Protein AF-A0A2V8IQA5-F1 (afdb_monomer)

Solvent-accessible surface area (backbone atoms only — not comparable to full-atom values): 3939 Å² total; per-residue (Å²): 136,84,75,82,76,74,89,67,83,52,67,48,35,54,51,12,51,50,32,29,53,52,7,52,52,31,29,54,50,11,61,77,67,72,32,64,69,44,22,51,53,10,50,51,34,25,52,52,10,52,54,38,25,52,52,34,50,50,52,50,54,53,51,52,53,52,50,54,52,53,58,61,73,74,109

Sequence (75 aa):
MSLARRRRMNRDELDGKTDQVKGRAKQAWGHITNNERLHDEGTADEAAGNVQEGFGKARRKVGETLDDIADQIKE

Nearest PDB structures (foldseek):
  6zw4-assembly1_H  TM=8.480E-01  e=3.243E+00  Nostoc punctiforme
  6zw4-assembly1_T  TM=8.481E-01  e=3.243E+00  Nostoc punctiforme
  6zw4-assembly1_GA  TM=8.481E-01  e=3.243E+00  Nostoc punctiforme
  6zw4-assembly1_SA  TM=8.480E-01  e=3.243E+00  Nostoc punctiforme
  3nym-assembly1_B  TM=8.455E-01  e=9.193E+00  Neisseria meningitidis serogroup B

pLDDT: mean 84.86, std 12.59, range [42.22, 96.19]

Mean predicted aligned error: 6.56 Å

Secondary structure (DSSP, 8-state):
-------PPPHHHHHHHHHHHHHHHHHHHHHHHT-HHHHHHHHHHHHHHHHHHHHHHHHHHHHHHHHHHHHHHT-

Foldseek 3Di:
DPDPPPPDQDPLLVQLVVLLVQLVVQLVVCVVVVNVVSNVSSVVSNVSSVVSNVVSVVVVVVVVVVVVVVVVVVD

Structure (mmCIF, N/CA/C/O backbone):
data_AF-A0A2V8IQA5-F1
#
_entry.id   AF-A0A2V8IQA5-F1
#
loop_
_atom_site.group_PDB
_atom_site.id
_atom_site.type_symbol
_atom_site.label_atom_id
_atom_site.label_alt_id
_atom_site.label_comp_id
_atom_site.label_asym_id
_atom_site.label_entity_id
_atom_site.label_seq_id
_atom_site.pdbx_PDB_ins_code
_atom_site.Cartn_x
_atom_site.Cartn_y
_atom_site.Cartn_z
_atom_site.occupancy
_atom_site.B_iso_or_equiv
_atom_site.auth_seq_id
_atom_site.auth_comp_id
_atom_site.auth_asym_id
_atom_site.auth_atom_id
_atom_site.pdbx_PDB_model_num
ATOM 1 N N . MET A 1 1 ? 18.856 -23.003 -25.140 1.00 42.22 1 MET A N 1
ATOM 2 C CA . MET A 1 1 ? 17.751 -23.106 -24.158 1.00 42.22 1 MET A CA 1
ATOM 3 C C . MET A 1 1 ? 17.924 -21.992 -23.133 1.00 42.22 1 MET A C 1
ATOM 5 O O . MET A 1 1 ? 18.581 -22.207 -22.124 1.00 42.22 1 MET A O 1
ATOM 9 N N . SER A 1 2 ? 17.422 -20.786 -23.418 1.00 43.53 2 SER A N 1
ATOM 10 C CA . SER A 1 2 ? 17.420 -19.708 -22.422 1.00 43.53 2 SER A CA 1
ATOM 11 C C . SER A 1 2 ? 16.207 -19.905 -21.522 1.00 43.53 2 SER A C 1
ATOM 13 O O . SER A 1 2 ? 15.070 -19.987 -21.987 1.00 43.53 2 SER A O 1
ATOM 15 N N . LEU A 1 3 ? 16.491 -20.120 -20.244 1.00 50.66 3 LEU A N 1
ATOM 16 C CA . LEU A 1 3 ? 15.525 -20.376 -19.192 1.00 50.66 3 LEU A CA 1
ATOM 17 C C . LEU A 1 3 ? 14.515 -19.233 -19.156 1.00 50.66 3 LEU A C 1
ATOM 19 O O . LEU A 1 3 ? 14.884 -18.095 -18.886 1.00 50.66 3 LEU A O 1
ATOM 23 N N . ALA A 1 4 ? 13.243 -19.567 -19.383 1.00 49.97 4 ALA A N 1
ATOM 24 C CA . ALA A 1 4 ? 12.104 -18.721 -19.071 1.00 49.97 4 ALA A CA 1
ATOM 25 C C . ALA A 1 4 ? 12.287 -18.155 -17.654 1.00 49.97 4 ALA A C 1
ATOM 27 O O . ALA A 1 4 ? 12.081 -18.854 -16.654 1.00 49.97 4 ALA A O 1
ATOM 28 N N . ARG A 1 5 ? 12.759 -16.904 -17.579 1.00 58.78 5 ARG A N 1
ATOM 29 C CA . ARG A 1 5 ? 13.045 -16.188 -16.339 1.00 58.78 5 ARG A CA 1
ATOM 30 C C . ARG A 1 5 ? 11.697 -16.054 -15.638 1.00 58.78 5 ARG A C 1
ATOM 32 O O . ARG A 1 5 ? 10.803 -15.333 -16.071 1.00 58.78 5 ARG A O 1
ATOM 39 N N . ARG A 1 6 ? 11.487 -16.903 -14.632 1.00 55.75 6 ARG A N 1
ATOM 40 C CA . ARG A 1 6 ? 10.217 -17.052 -13.923 1.00 55.75 6 ARG A CA 1
ATOM 41 C C . ARG A 1 6 ? 9.838 -15.682 -13.360 1.00 55.75 6 ARG A C 1
ATOM 43 O O . ARG A 1 6 ? 10.484 -15.233 -12.419 1.00 55.75 6 ARG A O 1
ATOM 50 N N . ARG A 1 7 ? 8.802 -15.055 -13.933 1.00 61.91 7 ARG A N 1
ATOM 51 C CA . ARG A 1 7 ? 8.131 -13.840 -13.439 1.00 61.91 7 ARG A CA 1
ATOM 52 C C . ARG A 1 7 ? 7.788 -14.023 -11.958 1.00 61.91 7 ARG A C 1
ATOM 54 O O . ARG A 1 7 ? 6.756 -14.598 -11.619 1.00 61.91 7 ARG A O 1
ATOM 61 N N . ARG A 1 8 ? 8.686 -13.637 -11.056 1.00 65.94 8 ARG A N 1
ATOM 62 C CA . ARG A 1 8 ? 8.478 -13.729 -9.609 1.00 65.94 8 ARG A CA 1
ATOM 63 C C . ARG A 1 8 ? 8.093 -12.336 -9.134 1.00 65.94 8 ARG A C 1
ATOM 65 O O . ARG A 1 8 ? 8.827 -11.377 -9.350 1.00 65.94 8 ARG A O 1
ATOM 72 N N . MET A 1 9 ? 6.917 -12.237 -8.523 1.00 70.31 9 MET A N 1
ATOM 73 C CA . MET A 1 9 ? 6.502 -11.063 -7.758 1.00 70.31 9 MET A CA 1
ATOM 74 C C . MET A 1 9 ? 7.626 -10.698 -6.779 1.00 70.31 9 MET A C 1
ATOM 76 O O . MET A 1 9 ? 8.175 -11.594 -6.130 1.00 70.31 9 MET A O 1
ATOM 80 N N . ASN A 1 10 ? 8.029 -9.427 -6.741 1.00 77.94 10 ASN A N 1
ATOM 81 C CA . ASN A 1 10 ? 9.058 -8.988 -5.800 1.00 77.94 10 ASN A CA 1
ATOM 82 C C . ASN A 1 10 ? 8.471 -8.915 -4.381 1.00 77.94 10 ASN A C 1
ATOM 84 O O . ASN A 1 10 ? 7.256 -9.001 -4.190 1.00 77.94 10 ASN A O 1
ATOM 88 N N . ARG A 1 11 ? 9.350 -8.824 -3.377 1.00 80.56 11 ARG A N 1
ATOM 89 C CA . ARG A 1 11 ? 8.933 -8.771 -1.968 1.00 80.56 11 ARG A CA 1
ATOM 90 C C . ARG A 1 11 ? 8.045 -7.562 -1.690 1.00 80.56 11 ARG A C 1
ATOM 92 O O . ARG A 1 11 ? 7.025 -7.727 -1.045 1.00 80.56 11 ARG A O 1
ATOM 99 N N . ASP A 1 12 ? 8.358 -6.415 -2.288 1.00 78.88 12 ASP A N 1
ATOM 100 C CA . ASP A 1 12 ? 7.579 -5.184 -2.126 1.00 78.88 12 ASP A CA 1
ATOM 101 C C . ASP A 1 12 ? 6.105 -5.355 -2.545 1.00 78.88 12 ASP A C 1
ATOM 103 O O . ASP A 1 12 ? 5.200 -4.892 -1.858 1.00 78.88 12 ASP A O 1
ATOM 107 N N . GLU A 1 13 ? 5.837 -6.073 -3.638 1.00 78.56 13 GLU A N 1
ATOM 108 C CA . GLU A 1 13 ? 4.469 -6.376 -4.077 1.00 78.56 13 GLU A CA 1
ATOM 109 C C . GLU A 1 13 ? 3.755 -7.415 -3.205 1.00 78.56 13 GLU A C 1
ATOM 111 O O . GLU A 1 13 ? 2.531 -7.370 -3.076 1.00 78.56 13 GLU A O 1
ATOM 116 N N . LEU A 1 14 ? 4.490 -8.370 -2.629 1.00 88.00 14 LEU A N 1
ATOM 117 C CA . LEU A 1 14 ? 3.936 -9.343 -1.681 1.00 88.00 14 LEU A CA 1
ATOM 118 C C . LEU A 1 14 ? 3.568 -8.682 -0.350 1.00 88.00 14 LEU A C 1
ATOM 120 O O . LEU A 1 14 ? 2.476 -8.918 0.172 1.00 88.00 14 LEU A O 1
ATOM 124 N N . ASP A 1 15 ? 4.461 -7.846 0.166 1.00 83.00 15 ASP A N 1
ATOM 125 C CA . ASP A 1 15 ? 4.276 -7.121 1.417 1.00 83.00 15 ASP A CA 1
ATOM 126 C C . ASP A 1 15 ? 3.126 -6.114 1.270 1.00 83.00 15 ASP A C 1
ATOM 128 O O . ASP A 1 15 ? 2.174 -6.157 2.048 1.00 83.00 15 ASP A O 1
ATOM 132 N N . GLY A 1 16 ? 3.097 -5.344 0.174 1.00 83.38 16 GLY A N 1
ATOM 133 C CA . GLY A 1 16 ? 2.001 -4.411 -0.106 1.00 83.38 16 GLY A CA 1
ATOM 134 C C . GLY A 1 16 ? 0.626 -5.086 -0.201 1.00 83.38 16 GLY A C 1
ATOM 135 O O . GLY A 1 16 ? -0.363 -4.564 0.313 1.00 83.38 16 GLY A O 1
ATOM 136 N N . LYS A 1 17 ? 0.539 -6.289 -0.786 1.00 88.06 17 LYS A N 1
ATOM 137 C CA . LYS A 1 17 ? -0.711 -7.074 -0.786 1.00 88.06 17 LYS A CA 1
ATOM 138 C C . LYS A 1 17 ? -1.105 -7.566 0.601 1.00 88.06 17 LYS A C 1
ATOM 140 O O . LYS A 1 17 ? -2.294 -7.650 0.902 1.00 88.06 17 LYS A O 1
ATOM 145 N N . THR A 1 18 ? -0.127 -7.917 1.428 1.00 92.62 18 THR A N 1
ATOM 146 C CA . THR A 1 18 ? -0.375 -8.361 2.803 1.00 92.62 18 THR A CA 1
ATOM 147 C C . THR A 1 18 ? -0.961 -7.219 3.632 1.00 92.62 18 THR A C 1
ATOM 149 O O . THR A 1 18 ? -1.959 -7.422 4.327 1.00 92.62 18 THR A O 1
ATOM 152 N N . ASP A 1 19 ? -0.425 -6.008 3.480 1.00 88.62 19 ASP A N 1
ATOM 153 C CA . ASP A 1 19 ? -0.935 -4.813 4.156 1.00 88.62 19 ASP A CA 1
ATOM 154 C C . ASP A 1 19 ? -2.337 -4.421 3.673 1.00 88.62 19 ASP A C 1
ATOM 156 O O . ASP A 1 19 ? -3.198 -4.108 4.494 1.00 88.62 19 ASP A O 1
ATOM 160 N N . GLN A 1 20 ? -2.639 -4.568 2.377 1.00 89.50 20 GLN A N 1
ATOM 161 C CA . GLN A 1 20 ? -4.006 -4.399 1.860 1.00 89.50 20 GLN A CA 1
ATOM 162 C C . GLN A 1 20 ? -5.003 -5.367 2.508 1.00 89.50 20 GLN A C 1
ATOM 164 O O . GLN A 1 20 ? -6.088 -4.964 2.931 1.00 89.50 20 GLN A O 1
ATOM 169 N N . VAL A 1 21 ? -4.650 -6.652 2.612 1.00 95.19 21 VAL A N 1
ATOM 170 C CA . VAL A 1 21 ? -5.520 -7.661 3.238 1.00 95.19 21 VAL A CA 1
ATOM 171 C C . VAL A 1 21 ? -5.726 -7.356 4.721 1.00 95.19 21 VAL 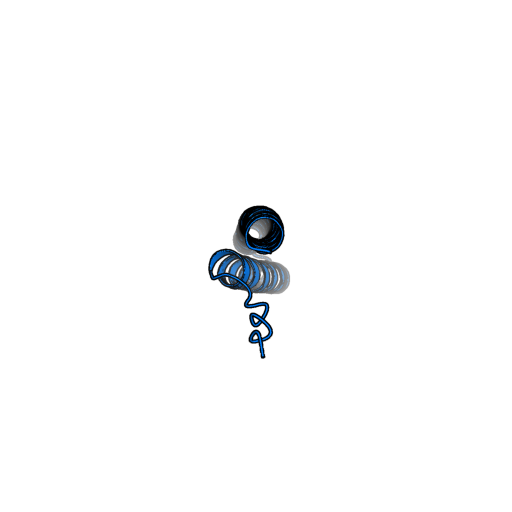A C 1
ATOM 173 O O . VAL A 1 21 ? -6.856 -7.414 5.211 1.00 95.19 21 VAL A O 1
ATOM 176 N N . LYS A 1 22 ? -4.655 -6.995 5.432 1.00 91.88 22 LYS A N 1
ATOM 177 C CA . LYS A 1 22 ? -4.711 -6.604 6.843 1.00 91.88 22 LYS A CA 1
ATOM 178 C C . LYS A 1 22 ? -5.585 -5.366 7.049 1.00 91.88 22 LYS A C 1
ATOM 180 O O . LYS A 1 22 ? -6.412 -5.357 7.960 1.00 91.88 22 LYS A O 1
ATOM 185 N N . GLY A 1 23 ? -5.445 -4.366 6.183 1.00 92.31 23 GLY A N 1
ATOM 186 C CA . GLY A 1 23 ? -6.244 -3.149 6.204 1.00 92.31 23 GLY A CA 1
ATOM 187 C C . GLY A 1 23 ? -7.737 -3.430 6.055 1.00 92.31 23 GLY A C 1
ATOM 188 O O . GLY A 1 23 ? -8.533 -3.028 6.903 1.00 92.31 23 GLY A O 1
ATOM 189 N N . ARG A 1 24 ? -8.116 -4.237 5.058 1.00 93.88 24 ARG A N 1
ATOM 190 C CA . ARG A 1 24 ? -9.513 -4.664 4.857 1.00 93.88 24 ARG A CA 1
ATOM 191 C C . ARG A 1 24 ? -10.070 -5.446 6.040 1.00 93.88 24 ARG A C 1
ATOM 193 O O . ARG A 1 24 ? -11.223 -5.251 6.418 1.00 93.88 24 ARG A O 1
ATOM 200 N N . ALA A 1 25 ? -9.260 -6.316 6.642 1.00 95.19 25 ALA A N 1
ATOM 201 C CA . ALA A 1 25 ? -9.666 -7.062 7.828 1.00 95.19 25 ALA A CA 1
ATOM 202 C C . ALA A 1 25 ? -9.941 -6.124 9.016 1.00 95.19 25 ALA A C 1
ATOM 204 O O . ALA A 1 25 ? -10.961 -6.274 9.689 1.00 95.19 25 ALA A O 1
ATOM 205 N N . LYS A 1 26 ? -9.079 -5.124 9.241 1.00 93.50 26 LYS A N 1
ATOM 206 C CA . LYS A 1 26 ? -9.281 -4.090 10.266 1.00 93.50 26 LYS A CA 1
ATOM 20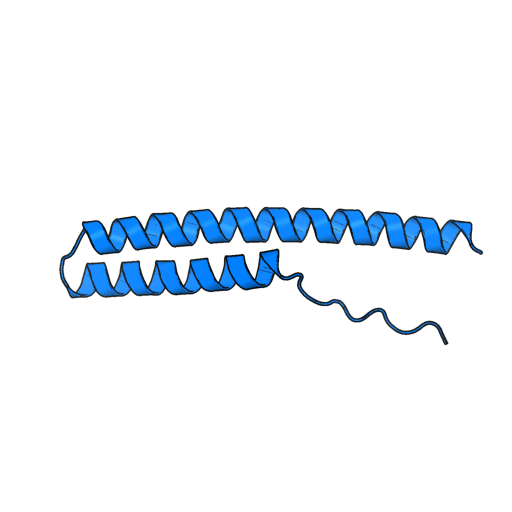7 C C . LYS A 1 26 ? -10.517 -3.230 9.993 1.00 93.50 26 LYS A C 1
ATOM 209 O O . LYS A 1 26 ? -11.298 -3.020 10.913 1.00 93.50 26 LYS A O 1
ATOM 214 N N . GLN A 1 27 ? -10.740 -2.805 8.747 1.00 92.69 27 GLN A N 1
ATOM 215 C CA . GLN A 1 27 ? -11.945 -2.068 8.340 1.00 92.69 27 GLN A CA 1
ATOM 216 C C . GLN A 1 27 ? -13.219 -2.857 8.651 1.00 92.69 27 GLN A C 1
ATOM 218 O O . GLN A 1 27 ? -14.113 -2.354 9.332 1.00 92.69 27 GLN A O 1
ATOM 223 N N . ALA A 1 28 ? -13.273 -4.123 8.226 1.00 94.31 28 ALA A N 1
ATOM 224 C CA . ALA A 1 28 ? -14.417 -4.993 8.471 1.00 94.31 28 ALA A CA 1
ATOM 225 C C . ALA A 1 28 ? -14.656 -5.218 9.972 1.00 94.31 28 ALA A C 1
ATOM 227 O O . ALA A 1 28 ? -15.789 -5.120 10.442 1.00 94.31 28 ALA A O 1
ATOM 228 N N . TRP A 1 29 ? -13.596 -5.475 10.742 1.00 94.31 29 TRP A N 1
ATOM 229 C CA . TRP A 1 29 ? -13.711 -5.676 12.185 1.00 94.31 29 TRP A CA 1
ATOM 230 C C . TRP A 1 29 ? -14.111 -4.396 12.926 1.00 94.31 29 TRP A C 1
ATOM 232 O O . TRP A 1 29 ? -14.938 -4.439 13.838 1.00 94.31 29 TRP A O 1
ATOM 242 N N . GLY A 1 30 ? -13.567 -3.248 12.519 1.00 94.12 30 GLY A N 1
ATOM 243 C CA . GLY A 1 30 ? -13.935 -1.934 13.039 1.00 94.12 30 GLY A CA 1
ATOM 244 C C . GLY A 1 30 ? -15.414 -1.645 12.812 1.00 94.12 30 GLY A C 1
ATOM 245 O O . GLY A 1 30 ? -16.115 -1.292 13.753 1.00 94.12 30 GLY A O 1
ATOM 246 N N . HIS A 1 31 ? -15.921 -1.922 11.609 1.00 93.12 31 HIS A N 1
ATOM 247 C CA . HIS A 1 31 ? -17.340 -1.775 11.292 1.00 93.12 31 HIS A CA 1
ATOM 248 C C . HIS A 1 31 ? -18.231 -2.697 12.144 1.00 93.12 31 HIS A C 1
ATOM 250 O O . HIS A 1 31 ? -19.220 -2.247 12.713 1.00 93.12 31 HIS A O 1
ATOM 256 N N . ILE A 1 32 ? -17.863 -3.975 12.301 1.00 96.19 32 ILE A N 1
ATOM 257 C CA . ILE A 1 32 ? -18.622 -4.938 13.124 1.00 96.19 32 ILE A CA 1
ATOM 258 C C . ILE A 1 32 ? -18.663 -4.514 14.599 1.00 96.19 32 ILE A C 1
ATOM 260 O O . ILE A 1 32 ? -19.674 -4.698 15.273 1.00 96.19 32 ILE A O 1
ATOM 264 N N . THR A 1 33 ? -17.565 -3.957 15.111 1.00 95.88 33 THR A N 1
ATOM 265 C CA . THR A 1 33 ? -17.428 -3.578 16.526 1.00 95.88 33 THR A CA 1
ATOM 266 C C . THR A 1 33 ? -17.794 -2.121 16.818 1.00 95.88 33 THR A C 1
ATOM 268 O O . THR A 1 33 ? -17.659 -1.696 17.964 1.00 95.88 33 THR A O 1
ATOM 271 N N . ASN A 1 34 ? -18.269 -1.360 15.821 1.00 95.06 34 ASN A N 1
ATOM 272 C CA . ASN A 1 34 ? -18.476 0.095 15.895 1.00 95.06 34 ASN A CA 1
ATOM 273 C C . ASN A 1 34 ? -17.237 0.857 16.409 1.00 95.06 34 ASN A C 1
ATOM 275 O O . ASN A 1 34 ? -17.336 1.803 17.187 1.00 95.06 34 ASN A O 1
ATOM 279 N N . ASN A 1 35 ? -16.048 0.422 15.992 1.00 95.31 35 ASN A N 1
ATOM 280 C CA . ASN A 1 35 ? -14.775 1.036 16.338 1.00 95.31 35 ASN A CA 1
ATOM 281 C C . ASN A 1 35 ? -14.212 1.797 15.129 1.00 95.31 35 ASN A C 1
ATOM 283 O O . ASN A 1 35 ? -13.493 1.232 14.303 1.00 95.31 35 ASN A O 1
ATOM 287 N N . GLU A 1 36 ? -14.531 3.091 15.056 1.00 94.31 36 GLU A N 1
ATOM 288 C CA . GLU A 1 36 ? -14.083 4.002 13.989 1.00 94.31 36 GLU A CA 1
ATOM 289 C C . GLU A 1 36 ? -12.556 4.064 13.879 1.00 94.31 36 GLU A C 1
ATOM 291 O O . GLU A 1 36 ? -12.008 3.988 12.785 1.00 94.31 36 GLU A O 1
ATOM 296 N N . ARG A 1 37 ? -11.841 4.080 15.011 1.00 95.62 37 ARG A N 1
ATOM 297 C CA . ARG A 1 37 ? -10.370 4.116 15.007 1.00 95.62 37 ARG A CA 1
ATOM 298 C C . ARG A 1 37 ? -9.767 2.900 14.312 1.00 95.62 37 ARG A C 1
ATOM 300 O O . ARG A 1 37 ? -8.817 3.036 13.549 1.00 95.62 37 ARG A O 1
ATOM 307 N N . LEU A 1 38 ? -10.313 1.712 14.577 1.00 94.50 38 LEU A N 1
ATOM 308 C CA . LEU A 1 38 ? -9.837 0.478 13.953 1.00 94.50 38 LEU A CA 1
ATOM 309 C C . LEU A 1 38 ? -10.149 0.452 12.451 1.00 94.50 38 LEU A C 1
ATOM 311 O O . LEU A 1 38 ? -9.350 -0.057 11.664 1.00 94.50 38 LEU A O 1
ATOM 315 N N . HIS A 1 39 ? -11.287 1.023 12.054 1.00 94.31 39 HIS A N 1
ATOM 316 C CA . HIS A 1 39 ? -11.637 1.181 10.650 1.00 94.31 39 HIS A CA 1
ATOM 317 C C . HIS A 1 39 ? -10.660 2.115 9.917 1.00 94.31 39 HIS A C 1
ATOM 319 O O . HIS A 1 39 ? -10.141 1.767 8.852 1.00 94.31 39 HIS A O 1
ATOM 325 N N . ASP A 1 40 ? -10.344 3.258 10.518 1.00 95.19 40 ASP A N 1
ATOM 326 C CA . ASP A 1 40 ? -9.437 4.250 9.940 1.00 95.19 40 ASP A CA 1
ATOM 327 C C . ASP A 1 40 ? -7.998 3.734 9.851 1.00 95.19 40 ASP A C 1
ATOM 329 O O . ASP A 1 40 ? -7.340 3.903 8.822 1.00 95.19 40 ASP A O 1
ATOM 333 N N . GLU A 1 41 ? -7.523 3.012 10.872 1.00 91.81 41 GLU A N 1
ATOM 334 C CA . GLU A 1 41 ? -6.246 2.292 10.803 1.00 91.81 41 GLU A CA 1
ATOM 335 C C . GLU A 1 41 ? -6.219 1.298 9.640 1.00 91.81 41 GLU A C 1
ATOM 337 O O . GLU A 1 41 ? -5.220 1.189 8.930 1.00 91.81 41 GLU A O 1
ATOM 342 N N . GLY A 1 42 ? -7.318 0.573 9.424 1.00 90.88 42 GLY A N 1
ATOM 343 C CA . GLY A 1 42 ? -7.424 -0.350 8.304 1.00 90.88 42 GLY A CA 1
ATOM 344 C C . GLY A 1 42 ? -7.411 0.346 6.940 1.00 90.88 42 GLY A C 1
ATOM 345 O O . GLY A 1 42 ? -6.888 -0.206 5.973 1.00 90.88 42 GLY A O 1
ATOM 346 N N . THR A 1 43 ? -7.952 1.560 6.853 1.00 94.12 43 THR A N 1
ATOM 347 C CA . THR A 1 43 ? -7.913 2.384 5.633 1.00 94.12 43 THR A CA 1
ATOM 348 C C . THR A 1 43 ? -6.490 2.866 5.347 1.00 94.12 43 THR A C 1
ATOM 350 O O . THR A 1 43 ? -6.026 2.805 4.207 1.00 94.12 43 THR A O 1
ATOM 353 N N . ALA A 1 44 ? -5.765 3.290 6.387 1.00 94.12 44 ALA A N 1
ATOM 354 C CA . ALA A 1 44 ? -4.370 3.703 6.276 1.00 94.12 44 ALA A CA 1
ATOM 355 C C . ALA A 1 44 ? -3.451 2.543 5.854 1.00 94.12 44 ALA A C 1
ATOM 357 O O . ALA A 1 44 ? -2.640 2.713 4.941 1.00 94.12 44 ALA A O 1
ATOM 358 N N . ASP A 1 45 ? -3.616 1.362 6.460 1.00 90.31 45 ASP A N 1
ATOM 359 C CA . ASP A 1 45 ? -2.856 0.154 6.110 1.00 90.31 45 ASP A CA 1
ATOM 360 C C . ASP A 1 45 ? -3.106 -0.258 4.642 1.00 90.31 45 ASP A C 1
ATOM 362 O O . ASP A 1 45 ? -2.163 -0.561 3.906 1.00 90.31 45 ASP A O 1
ATOM 366 N N . GLU A 1 46 ? -4.359 -0.206 4.167 1.00 91.12 46 GLU A N 1
ATOM 367 C CA . GLU A 1 46 ? -4.678 -0.513 2.765 1.00 91.12 46 GLU A CA 1
ATOM 368 C C . GLU A 1 46 ? -4.069 0.504 1.790 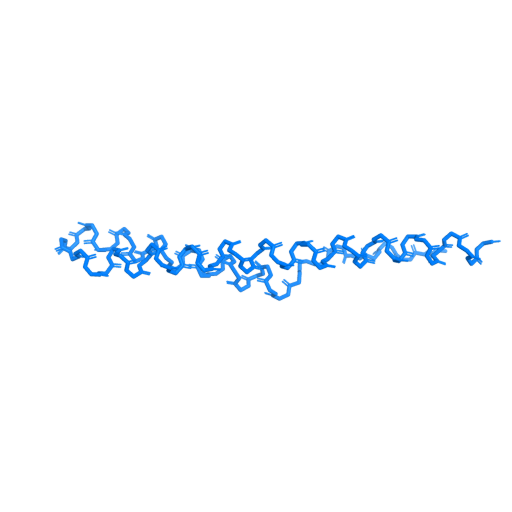1.00 91.12 46 GLU A C 1
ATOM 370 O O . GLU A 1 46 ? -3.503 0.122 0.761 1.00 91.12 46 GLU A O 1
ATOM 375 N N . ALA A 1 47 ? -4.136 1.797 2.113 1.00 94.00 47 ALA A N 1
ATOM 376 C CA . ALA A 1 47 ? -3.529 2.845 1.301 1.00 94.00 47 ALA A CA 1
ATOM 377 C C . ALA A 1 47 ? -2.002 2.688 1.207 1.00 94.00 47 ALA A C 1
ATOM 379 O O . ALA A 1 47 ? -1.445 2.763 0.108 1.00 94.00 47 ALA A O 1
ATOM 380 N N . ALA A 1 48 ? -1.329 2.416 2.328 1.00 91.44 48 ALA A N 1
ATOM 381 C CA . ALA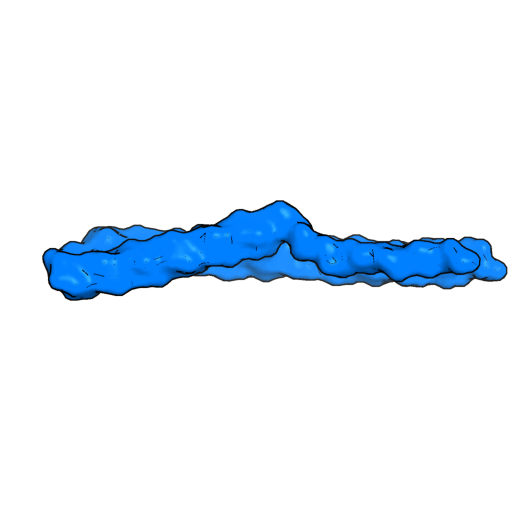 A 1 48 ? 0.111 2.168 2.356 1.00 91.44 48 ALA A CA 1
ATOM 382 C C . ALA A 1 48 ? 0.492 0.954 1.491 1.00 91.44 48 ALA A C 1
ATOM 384 O O . ALA A 1 48 ? 1.388 1.052 0.645 1.00 91.44 48 ALA A O 1
ATOM 385 N N . GLY A 1 49 ? -0.250 -0.151 1.619 1.00 87.56 49 GLY A N 1
ATOM 386 C CA . GLY A 1 49 ? -0.030 -1.356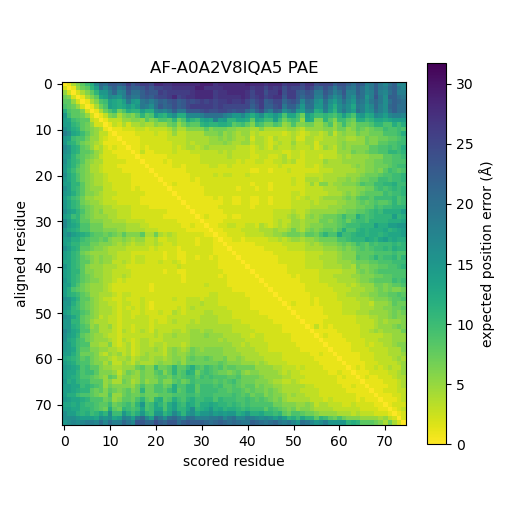 0.821 1.00 87.56 49 GLY A CA 1
ATOM 387 C C . GLY A 1 49 ? -0.219 -1.137 -0.685 1.00 87.56 49 GLY A C 1
ATOM 388 O O . GLY A 1 49 ? 0.545 -1.675 -1.492 1.00 87.56 49 GLY A O 1
ATO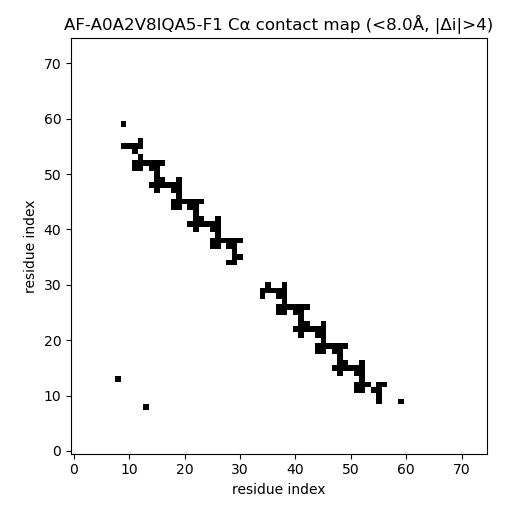M 389 N N . ASN A 1 50 ? -1.186 -0.306 -1.089 1.00 90.62 50 ASN A N 1
ATOM 390 C CA . ASN A 1 50 ? -1.390 0.075 -2.494 1.00 90.62 50 ASN A CA 1
ATOM 391 C C . ASN A 1 50 ? -0.202 0.868 -3.060 1.00 90.62 50 ASN A C 1
ATOM 393 O O . ASN A 1 50 ? 0.239 0.615 -4.186 1.00 90.62 50 ASN A O 1
ATOM 397 N N . VAL A 1 51 ? 0.339 1.813 -2.284 1.00 93.38 51 VAL A N 1
ATOM 398 C CA . VAL A 1 51 ? 1.513 2.599 -2.697 1.00 93.38 51 VAL A CA 1
ATOM 399 C C . VAL A 1 51 ? 2.739 1.697 -2.847 1.00 93.38 51 VAL A C 1
ATOM 401 O O . VAL A 1 51 ? 3.436 1.774 -3.863 1.00 93.38 51 VAL A O 1
ATOM 404 N N . GLN A 1 52 ? 2.984 0.808 -1.881 1.00 86.00 52 GLN A N 1
ATOM 405 C CA . GLN A 1 52 ? 4.124 -0.109 -1.913 1.00 86.00 52 GLN A CA 1
ATOM 406 C C . GLN A 1 52 ? 4.039 -1.098 -3.085 1.00 86.00 52 GLN A C 1
ATOM 408 O O . GLN A 1 52 ? 5.026 -1.291 -3.800 1.00 86.00 52 GLN A O 1
ATOM 413 N N . GLU A 1 53 ? 2.854 -1.655 -3.359 1.00 86.00 53 GLU A N 1
ATOM 414 C CA . GLU A 1 53 ? 2.642 -2.519 -4.524 1.00 86.00 53 GLU A CA 1
ATOM 415 C C . GLU A 1 53 ? 2.880 -1.756 -5.839 1.00 86.00 53 GLU A C 1
ATOM 417 O O . GLU A 1 53 ? 3.531 -2.272 -6.752 1.00 86.00 53 GLU A O 1
ATOM 422 N N . GLY A 1 54 ? 2.395 -0.514 -5.944 1.00 89.31 54 GLY A N 1
ATOM 423 C CA . GLY A 1 54 ? 2.617 0.340 -7.112 1.00 89.31 54 GLY A CA 1
ATOM 424 C C . GLY A 1 54 ? 4.102 0.604 -7.374 1.00 89.31 54 GLY A C 1
ATOM 425 O O . GLY A 1 54 ? 4.572 0.476 -8.509 1.00 89.31 54 GLY A O 1
ATOM 426 N N . PHE A 1 55 ? 4.862 0.900 -6.321 1.00 88.06 55 PHE A N 1
ATOM 427 C CA . PHE A 1 55 ? 6.302 1.119 -6.413 1.00 88.06 55 PHE A CA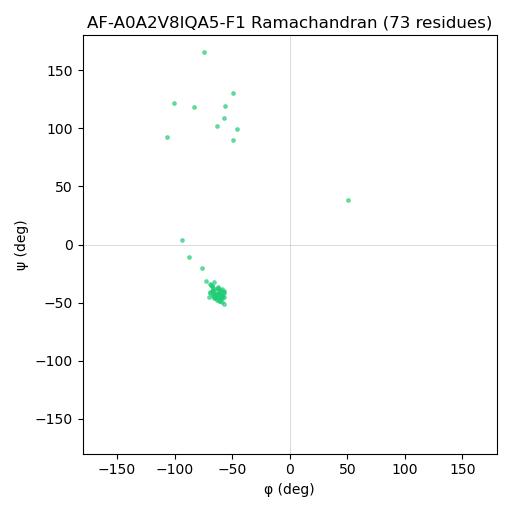 1
ATOM 428 C C . PHE A 1 55 ? 7.067 -0.155 -6.801 1.00 88.06 55 PHE A C 1
ATOM 430 O O . PHE A 1 55 ? 7.922 -0.119 -7.693 1.00 88.06 55 PHE A O 1
ATOM 437 N N . GLY A 1 56 ? 6.723 -1.295 -6.195 1.00 85.62 56 GLY A N 1
ATOM 438 C CA . GLY A 1 56 ? 7.290 -2.597 -6.548 1.00 85.62 56 GLY A CA 1
ATOM 439 C C . GLY A 1 56 ? 7.040 -2.955 -8.016 1.00 85.62 56 GLY A C 1
ATOM 440 O O . GLY A 1 56 ? 7.978 -3.334 -8.727 1.00 85.62 56 GLY A O 1
ATOM 441 N N . LYS A 1 57 ? 5.813 -2.734 -8.509 1.00 87.12 57 LYS A N 1
ATOM 442 C CA . LYS A 1 57 ? 5.451 -2.945 -9.921 1.00 87.12 57 LYS A CA 1
ATOM 443 C C . LYS A 1 57 ? 6.275 -2.074 -10.859 1.00 87.12 57 LYS A C 1
ATOM 445 O O . LYS A 1 57 ? 6.762 -2.573 -11.875 1.00 87.12 57 LYS A O 1
ATOM 450 N N . ALA A 1 58 ? 6.438 -0.794 -10.527 1.00 88.56 58 ALA A N 1
ATOM 451 C CA . ALA A 1 58 ? 7.225 0.136 -11.326 1.00 88.56 58 ALA A CA 1
ATOM 452 C C . ALA A 1 58 ? 8.692 -0.309 -11.414 1.00 88.56 58 ALA A C 1
ATOM 454 O O . ALA A 1 58 ? 9.230 -0.420 -12.516 1.00 88.56 58 ALA A O 1
ATOM 455 N N . ARG A 1 59 ? 9.314 -0.653 -10.276 1.00 85.00 59 ARG A N 1
ATOM 456 C CA . ARG A 1 59 ? 10.690 -1.174 -10.236 1.00 85.00 59 ARG A CA 1
ATOM 457 C C . ARG A 1 59 ? 10.863 -2.427 -11.084 1.00 85.00 59 ARG A C 1
ATOM 459 O O . ARG A 1 59 ? 11.824 -2.509 -11.845 1.00 85.00 59 ARG A O 1
ATOM 466 N N . ARG A 1 60 ? 9.935 -3.385 -10.985 1.00 85.44 60 ARG A N 1
ATOM 467 C CA . ARG A 1 60 ? 9.982 -4.601 -11.806 1.00 85.44 60 ARG A CA 1
ATOM 468 C C . ARG A 1 60 ? 9.917 -4.266 -13.293 1.00 85.44 60 ARG A C 1
ATOM 470 O O . ARG A 1 60 ? 10.760 -4.746 -14.033 1.00 85.44 60 ARG A O 1
ATOM 477 N N . LYS A 1 61 ? 8.972 -3.420 -13.712 1.00 86.38 61 LYS A N 1
ATOM 478 C CA . LYS A 1 61 ? 8.789 -3.073 -15.129 1.00 86.38 61 LYS A CA 1
ATOM 479 C C . LYS A 1 61 ? 10.018 -2.379 -15.723 1.00 86.38 61 LYS A C 1
ATOM 481 O O . LYS A 1 61 ? 10.388 -2.644 -16.864 1.00 86.38 61 LYS A O 1
ATOM 486 N N . VAL A 1 62 ? 10.664 -1.511 -14.941 1.00 88.62 62 VAL A N 1
ATOM 487 C CA . VAL A 1 62 ? 11.936 -0.884 -15.329 1.00 88.62 62 VAL A CA 1
ATOM 488 C C . VAL A 1 62 ? 13.029 -1.940 -15.481 1.00 88.62 62 VAL A C 1
ATOM 490 O O . VAL A 1 62 ? 13.706 -1.957 -16.503 1.00 88.62 62 VAL A O 1
ATOM 493 N N . GLY A 1 63 ? 13.168 -2.844 -14.507 1.00 85.62 63 GLY A N 1
ATOM 494 C CA . GLY A 1 63 ? 14.133 -3.944 -14.576 1.00 85.62 63 GLY A CA 1
ATOM 495 C C . GLY A 1 63 ? 13.919 -4.849 -15.793 1.00 85.62 63 GLY A C 1
ATOM 496 O O . GLY A 1 63 ? 14.875 -5.130 -16.502 1.00 85.62 63 GLY A O 1
ATOM 497 N N . GLU A 1 64 ? 12.669 -5.223 -16.083 1.00 86.06 64 GLU A N 1
ATOM 498 C CA . GLU A 1 64 ? 12.295 -6.012 -17.268 1.00 86.06 64 GLU A CA 1
ATOM 499 C C . GLU A 1 64 ? 12.703 -5.307 -18.567 1.00 86.06 64 GLU A C 1
ATOM 501 O O . GLU A 1 64 ? 13.291 -5.925 -19.444 1.00 86.06 64 GLU A O 1
ATOM 506 N N . THR A 1 65 ? 12.472 -3.995 -18.663 1.00 85.94 65 THR A N 1
ATOM 507 C CA . THR A 1 65 ? 12.823 -3.224 -19.867 1.00 85.94 65 THR A CA 1
ATOM 508 C C . THR A 1 65 ? 14.340 -3.159 -20.077 1.00 85.94 65 THR A C 1
ATOM 510 O O . THR A 1 65 ? 14.814 -3.235 -21.207 1.00 85.94 65 THR A O 1
ATOM 513 N N . LEU A 1 66 ? 15.115 -3.015 -18.997 1.00 87.06 66 LEU A N 1
ATOM 514 C CA . LEU A 1 66 ? 16.578 -3.003 -19.070 1.00 87.06 66 LEU A CA 1
ATOM 515 C C . LEU A 1 66 ? 17.145 -4.381 -19.430 1.00 87.06 66 LEU A C 1
ATOM 517 O O . LEU A 1 66 ? 18.069 -4.452 -20.238 1.00 87.06 66 LEU A O 1
ATOM 521 N N . ASP A 1 67 ? 16.589 -5.452 -18.855 1.00 84.94 67 ASP A N 1
ATOM 522 C CA . ASP A 1 67 ? 16.956 -6.833 -19.182 1.00 84.94 67 ASP A CA 1
ATOM 523 C C . ASP A 1 67 ? 16.679 -7.140 -20.666 1.00 84.94 67 ASP A C 1
ATOM 525 O O . ASP A 1 67 ? 17.560 -7.664 -21.345 1.00 84.94 67 ASP A O 1
ATOM 529 N N . ASP A 1 68 ? 15.510 -6.751 -21.191 1.00 86.62 68 ASP A N 1
ATOM 530 C CA . ASP A 1 68 ? 15.141 -6.961 -22.600 1.00 86.62 68 ASP A CA 1
ATOM 531 C C . ASP A 1 68 ? 16.105 -6.239 -23.564 1.00 86.62 68 ASP A C 1
ATOM 533 O O . ASP A 1 68 ? 16.520 -6.801 -24.579 1.00 86.62 68 ASP A O 1
ATOM 537 N N . ILE A 1 69 ? 16.502 -5.001 -23.240 1.00 86.69 69 ILE A N 1
ATOM 538 C CA . ILE A 1 69 ? 17.481 -4.235 -24.032 1.00 86.69 69 ILE A CA 1
ATOM 539 C C . ILE A 1 69 ? 18.868 -4.887 -23.963 1.00 86.69 69 ILE A C 1
ATOM 541 O O . ILE A 1 69 ? 19.559 -4.987 -24.978 1.00 86.69 69 ILE A O 1
ATOM 545 N N . ALA A 1 70 ? 19.294 -5.325 -22.776 1.00 82.94 70 ALA A N 1
ATOM 546 C CA . ALA A 1 70 ? 20.588 -5.973 -22.594 1.00 82.94 70 ALA A CA 1
ATOM 547 C C . ALA A 1 70 ? 20.678 -7.301 -23.361 1.00 82.94 70 ALA A C 1
ATOM 549 O O . ALA A 1 70 ? 21.726 -7.589 -23.937 1.00 82.94 70 ALA A O 1
ATOM 550 N N . ASP A 1 71 ? 19.591 -8.076 -23.400 1.00 86.00 71 ASP A N 1
ATOM 551 C CA . ASP A 1 71 ? 19.515 -9.315 -24.175 1.00 86.00 71 ASP A CA 1
ATOM 552 C C . ASP A 1 71 ? 19.557 -9.034 -25.693 1.00 86.00 71 ASP A C 1
ATOM 554 O O . ASP A 1 71 ? 20.227 -9.770 -26.412 1.00 86.00 71 ASP A O 1
ATOM 558 N N . GLN A 1 72 ? 18.953 -7.939 -26.183 1.00 86.44 72 GLN A N 1
ATOM 559 C CA . GLN A 1 72 ? 19.021 -7.542 -27.603 1.00 86.44 72 GLN A CA 1
ATOM 560 C C . GLN A 1 72 ? 20.404 -7.069 -28.071 1.00 86.44 72 GLN A C 1
ATOM 562 O O . GLN A 1 72 ? 20.752 -7.287 -29.223 1.00 86.44 72 GLN A O 1
ATOM 567 N N . ILE A 1 73 ? 21.189 -6.4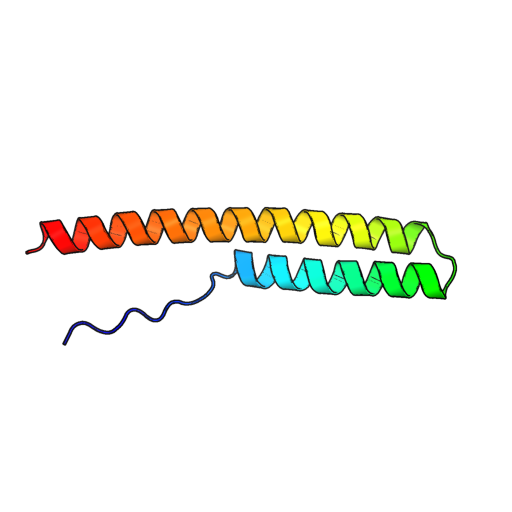04 -27.216 1.00 85.69 73 ILE A N 1
ATOM 568 C CA . ILE A 1 73 ? 22.543 -5.919 -27.569 1.00 85.69 73 ILE A CA 1
ATOM 569 C C . ILE A 1 73 ? 23.568 -7.066 -27.589 1.00 85.69 73 ILE A C 1
ATOM 571 O O . ILE A 1 73 ? 24.659 -6.927 -28.142 1.00 85.69 73 ILE A O 1
ATOM 575 N N . LYS A 1 74 ? 23.254 -8.178 -26.917 1.00 79.31 74 LYS A N 1
ATOM 576 C CA . LYS A 1 74 ? 24.148 -9.330 -26.773 1.00 79.31 74 LYS A CA 1
ATOM 577 C C . LYS A 1 74 ? 24.029 -10.342 -27.920 1.00 79.31 74 LYS A C 1
ATOM 579 O O . LYS A 1 74 ? 24.864 -11.246 -27.975 1.00 79.31 74 LYS A O 1
ATOM 584 N N . GLU A 1 75 ? 23.018 -10.196 -28.779 1.00 60.84 75 GLU A N 1
ATOM 585 C CA . GLU A 1 75 ? 22.944 -10.818 -30.114 1.00 60.84 75 GLU A CA 1
ATOM 586 C C . GLU A 1 75 ? 23.658 -9.964 -31.168 1.00 60.84 75 GLU A C 1
ATOM 588 O O . GLU A 1 75 ? 24.295 -10.575 -32.056 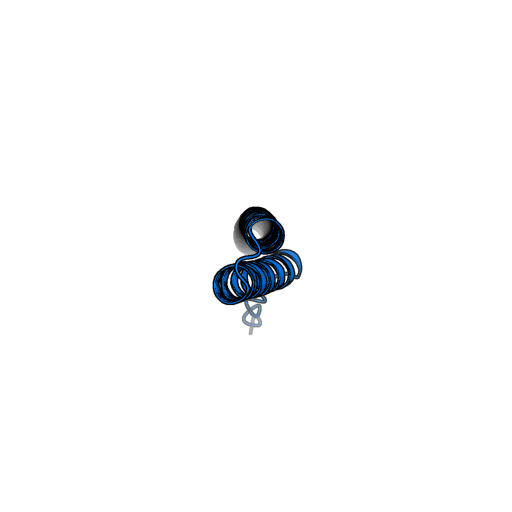1.00 60.84 75 GLU A O 1
#

Radius of gyration: 18.3 Å; Cα contacts (8 Å, |Δi|>4): 72; chains: 1; bounding box: 43×27×47 Å